Protein AF-A0A9X1UPC1-F1 (afdb_monomer)

Mean predicted aligned error: 13.58 Å

InterPro domains:
  IPR007337 RelB antitoxin/Antitoxin DinJ [PF04221] (6-72)
  IPR007337 RelB antitoxin/Antitoxin DinJ [PTHR38781] (4-74)
  IPR007337 RelB antitoxin/Antitoxin DinJ [TIGR02384] (1-86)
  IPR013321 Arc-type ribbon-helix-helix [G3DSA:1.10.1220.10] (5-84)
  IPR026262 Antitoxin DinJ [PIRSF003108] (1-89)

Nearest PDB structures (foldseek):
  4ml0-assembly2_E  TM=5.707E-01  e=3.262E-03  Escherichia coli B str. REL606
  4fxe-assembly1_A-2  TM=7.290E-01  e=4.846E-02  Escherichia coli K-12
  7vp4-assembly1_B  TM=5.919E-01  e=2.088E+00  Arabidopsis thaliana
  5x3t-assembly1_G  TM=4.548E-01  e=3.685E+00  Mycobacterium tuberculosis H37Rv

Solvent-accessible surface area (backbone atoms only — not comparable to full-atom values): 5773 Å² total; per-residue (Å²): 133,89,86,81,83,89,87,86,80,90,72,56,76,65,59,50,49,57,53,50,54,54,27,54,77,69,73,43,55,69,72,54,54,55,52,50,52,55,49,46,27,70,74,68,76,42,72,94,56,91,87,67,81,72,50,73,68,57,48,48,52,50,51,53,49,53,50,34,51,76,70,63,69,72,69,65,95,43,73,66,56,46,53,59,50,56,69,70,72,114

Secondary structure (DSSP, 8-state):
--PPPP------HHHHHHHHHHHHHTT--HHHHHHHHHHHHHHHSS-SS------HHHHHHHHHHHHHHHTT----SSHHHHHHHHHT--

Sequence (90 aa):
MTQSTMYQFRLDANEKRQAFEVFDELGIKPAQAIRLFLRQVTATKSIPFDVAIPNATTQRAMQDVDAMIADKQARFSSDKELFDALEKAD

Radius of gyration: 22.18 Å; Cα contacts (8 Å, |Δi|>4): 22; chains: 1; bounding box: 55×26×55 Å

Foldseek 3Di:
DDDDDDDDDDDDPVRVVVVCVVCVVVVHDPVVVVVVQVVVCVVVVDRPDDPDPDDPVRVVVVVVVVVCVVVVVPDDPDPVRVVVVVVVVD

Organism: NCBI:txid2767221

pLDDT: mean 80.9, std 12.67, range [37.62, 95.81]

Structure (mmCIF, N/CA/C/O backbone):
data_AF-A0A9X1UPC1-F1
#
_entry.id   AF-A0A9X1UPC1-F1
#
loop_
_atom_site.group_PDB
_atom_site.id
_atom_site.type_symbol
_atom_site.label_atom_id
_atom_site.label_alt_id
_atom_site.label_com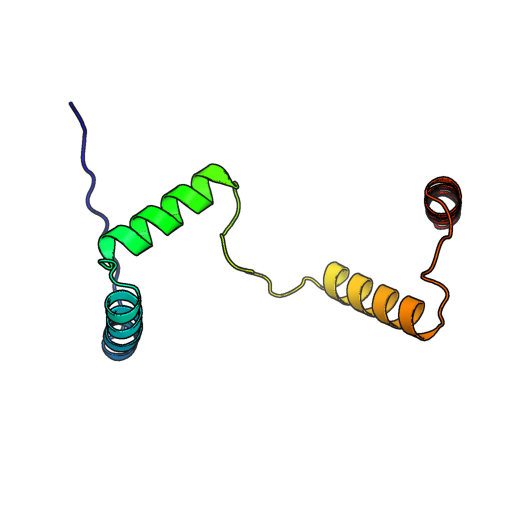p_id
_atom_site.label_asym_id
_atom_site.label_entity_id
_atom_site.label_seq_id
_atom_site.pdbx_PDB_ins_code
_atom_site.Cartn_x
_atom_site.Cartn_y
_atom_site.Cartn_z
_atom_site.occupancy
_atom_site.B_iso_or_equiv
_atom_site.auth_seq_id
_atom_site.auth_comp_id
_atom_site.auth_asym_id
_atom_site.auth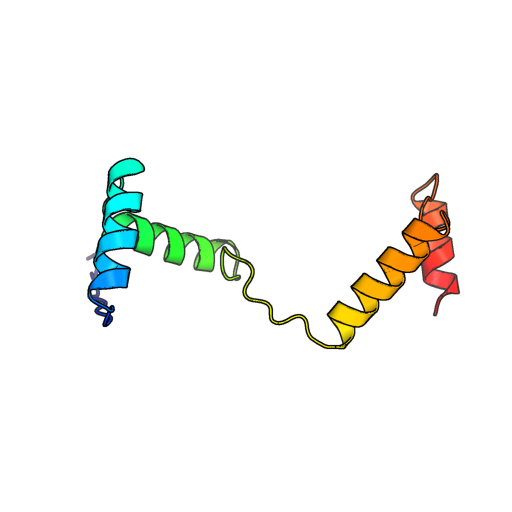_atom_id
_atom_site.pdbx_PDB_model_num
ATOM 1 N N . MET A 1 1 ? 1.933 10.101 27.247 1.00 37.62 1 MET A N 1
ATOM 2 C CA . MET A 1 1 ? 0.552 10.160 26.718 1.00 37.62 1 MET A CA 1
ATOM 3 C C . MET A 1 1 ? 0.631 9.887 25.226 1.00 37.62 1 MET A C 1
ATOM 5 O O . MET A 1 1 ? 1.356 10.600 24.548 1.00 37.62 1 MET A O 1
ATOM 9 N N . THR A 1 2 ? 0.000 8.834 24.714 1.00 51.72 2 THR A N 1
ATOM 10 C CA . THR A 1 2 ? 0.003 8.533 23.274 1.00 51.72 2 THR A CA 1
ATOM 11 C C . THR A 1 2 ? -1.071 9.373 22.584 1.00 51.72 2 THR A C 1
ATOM 13 O O . THR A 1 2 ? -2.259 9.077 22.678 1.00 51.72 2 THR A O 1
ATOM 16 N N . GLN A 1 3 ? -0.667 10.458 21.917 1.00 65.75 3 GLN A N 1
ATOM 17 C CA . GLN A 1 3 ? -1.579 11.225 21.067 1.00 65.75 3 GLN A CA 1
ATOM 18 C C . GLN A 1 3 ? -1.964 10.369 19.858 1.00 65.75 3 GLN A C 1
ATOM 20 O O . GLN A 1 3 ? -1.111 9.965 19.071 1.00 65.75 3 GLN A O 1
ATOM 25 N N . SER A 1 4 ? -3.252 10.052 19.745 1.00 77.19 4 SER A N 1
ATOM 26 C CA . SER A 1 4 ? -3.811 9.365 18.583 1.00 77.19 4 SER A CA 1
ATOM 27 C C . SER A 1 4 ? -4.440 10.405 17.664 1.00 77.19 4 SER A C 1
ATOM 29 O O . SER A 1 4 ? -5.355 11.111 18.080 1.00 77.19 4 SER A O 1
ATOM 31 N N . THR A 1 5 ? -3.959 10.494 16.427 1.00 84.38 5 THR A N 1
ATOM 32 C CA . THR A 1 5 ? -4.494 11.406 15.406 1.00 84.38 5 THR A CA 1
ATOM 33 C C . THR A 1 5 ? -5.406 10.633 14.456 1.00 84.38 5 THR A C 1
ATOM 35 O O . THR A 1 5 ? -5.083 9.515 14.049 1.00 84.38 5 THR A O 1
ATOM 38 N N . MET A 1 6 ? -6.557 11.212 14.108 1.00 86.50 6 MET A N 1
ATOM 39 C CA . MET A 1 6 ? -7.514 10.613 13.176 1.00 86.50 6 MET A CA 1
ATOM 40 C C . MET A 1 6 ? -7.193 11.025 11.736 1.00 86.50 6 MET A C 1
ATOM 42 O O . MET A 1 6 ? -7.010 12.206 11.458 1.00 86.50 6 MET A O 1
ATOM 46 N N . TYR A 1 7 ? -7.165 10.054 10.822 1.00 86.19 7 TYR A N 1
ATOM 47 C CA . TYR A 1 7 ? -7.038 10.277 9.382 1.00 86.19 7 TYR A CA 1
ATOM 48 C C . TYR A 1 7 ? -8.304 9.774 8.682 1.00 86.19 7 TYR A C 1
ATOM 50 O O . TYR A 1 7 ? -8.721 8.635 8.900 1.00 86.19 7 TYR A O 1
ATOM 58 N N . GLN A 1 8 ? -8.926 10.628 7.873 1.00 88.62 8 GLN A N 1
ATOM 59 C CA . GLN A 1 8 ? -10.115 10.310 7.084 1.00 88.62 8 GLN A CA 1
ATOM 60 C C . GLN A 1 8 ? -9.819 10.594 5.614 1.00 88.62 8 GLN A C 1
ATOM 62 O O . GLN A 1 8 ? -9.275 11.643 5.281 1.00 88.62 8 GLN A O 1
ATOM 67 N N . PHE A 1 9 ? -10.208 9.677 4.738 1.00 87.69 9 PHE A N 1
ATOM 68 C CA . PHE A 1 9 ? -10.101 9.841 3.295 1.00 87.69 9 PHE A CA 1
ATOM 69 C C . PHE A 1 9 ? -11.393 9.367 2.634 1.00 87.69 9 PHE A C 1
ATOM 71 O O . PHE A 1 9 ? -12.116 8.529 3.180 1.00 87.69 9 PHE A O 1
ATOM 78 N N . ARG A 1 10 ? -11.717 9.959 1.482 1.00 92.00 10 ARG A N 1
ATOM 79 C CA . ARG A 1 10 ? -12.875 9.554 0.682 1.00 92.00 10 ARG A CA 1
ATOM 80 C C . ARG A 1 10 ? -12.475 8.379 -0.202 1.00 92.00 10 ARG A C 1
ATOM 82 O O . ARG A 1 10 ? -11.376 8.371 -0.741 1.00 92.00 10 ARG A O 1
ATOM 89 N N . LEU A 1 11 ? -13.386 7.427 -0.334 1.00 89.88 11 LEU A N 1
ATOM 90 C CA . LEU A 1 11 ? -13.269 6.243 -1.177 1.00 89.88 11 LEU A CA 1
ATOM 91 C C . LEU A 1 11 ? -14.533 6.136 -2.015 1.00 89.88 11 LEU A C 1
ATOM 93 O O . LEU A 1 11 ? -15.620 6.461 -1.523 1.00 89.88 11 LEU A O 1
ATOM 97 N N . ASP A 1 12 ? -14.395 5.635 -3.235 1.00 95.81 12 ASP A N 1
ATOM 98 C CA . ASP A 1 12 ? -15.554 5.204 -4.001 1.00 95.81 12 ASP A CA 1
ATOM 99 C C . ASP A 1 12 ? -16.230 3.990 -3.332 1.00 95.81 12 ASP A C 1
ATOM 101 O O . ASP A 1 12 ? -15.594 3.177 -2.650 1.00 95.81 12 ASP A O 1
ATOM 105 N N . ALA A 1 13 ? -17.548 3.863 -3.503 1.00 93.94 13 ALA A N 1
ATOM 106 C CA . ALA A 1 13 ? -18.317 2.785 -2.888 1.00 93.94 13 ALA A CA 1
ATOM 107 C C . ALA A 1 13 ? -17.925 1.397 -3.423 1.00 93.94 13 ALA A C 1
ATOM 109 O O . ALA A 1 13 ? -17.971 0.416 -2.675 1.00 93.94 13 ALA A O 1
ATOM 110 N N . ASN A 1 14 ? -17.549 1.297 -4.700 1.00 94.88 14 ASN A N 1
ATOM 111 C CA . ASN A 1 14 ? -17.092 0.053 -5.302 1.00 94.88 14 ASN A CA 1
ATOM 112 C C . ASN A 1 14 ? -15.675 -0.302 -4.841 1.00 94.88 14 ASN A C 1
ATOM 114 O O . ASN A 1 14 ? -15.447 -1.426 -4.399 1.00 94.88 14 ASN A O 1
ATOM 118 N N . GLU A 1 15 ? -14.763 0.672 -4.856 1.00 90.44 15 GLU A N 1
ATOM 119 C CA . GLU A 1 15 ? -13.381 0.503 -4.385 1.00 90.44 15 GLU A CA 1
ATOM 120 C C . GLU A 1 15 ? -13.336 0.051 -2.918 1.00 90.44 15 GLU A C 1
ATOM 122 O O . GLU A 1 15 ? -12.649 -0.911 -2.571 1.00 90.44 15 GLU A O 1
ATOM 127 N N . LYS A 1 16 ? -14.151 0.675 -2.057 1.00 92.06 16 LYS A N 1
ATOM 128 C CA . LYS A 1 16 ? -14.285 0.278 -0.652 1.00 92.06 16 LYS A CA 1
ATOM 129 C C . LYS A 1 16 ? -14.708 -1.182 -0.507 1.00 92.06 16 LYS A C 1
ATOM 131 O O . LYS A 1 16 ? -14.168 -1.879 0.345 1.00 92.06 16 LYS A O 1
ATOM 136 N N . ARG A 1 17 ? -15.689 -1.631 -1.293 1.00 94.50 17 ARG A N 1
ATOM 137 C CA . ARG A 1 17 ? -16.218 -2.999 -1.209 1.00 94.50 17 ARG A CA 1
ATOM 138 C C . ARG A 1 17 ? -15.145 -4.017 -1.581 1.00 94.50 17 ARG A C 1
ATOM 140 O O . ARG A 1 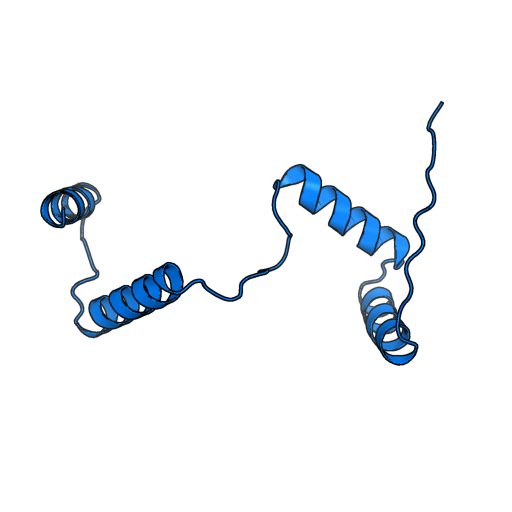17 ? -14.849 -4.888 -0.774 1.00 94.50 17 ARG A O 1
ATOM 147 N N . GLN A 1 18 ? -14.516 -3.826 -2.740 1.00 93.88 18 GLN A N 1
ATOM 148 C CA . GLN A 1 18 ? -13.476 -4.717 -3.256 1.00 93.88 18 GLN A CA 1
ATOM 149 C C . GLN A 1 18 ? -12.283 -4.806 -2.298 1.00 93.88 18 GLN A C 1
ATOM 151 O O . GLN A 1 18 ? -11.848 -5.896 -1.944 1.00 93.88 18 GLN A O 1
ATOM 156 N N . ALA A 1 19 ? -11.783 -3.665 -1.815 1.00 91.38 19 ALA A N 1
ATOM 157 C CA . ALA A 1 19 ? -10.657 -3.658 -0.888 1.00 91.38 19 ALA A CA 1
ATOM 158 C C . ALA A 1 19 ? -10.999 -4.342 0.447 1.00 91.38 19 ALA A C 1
ATOM 160 O O . ALA A 1 19 ? -10.160 -5.030 1.022 1.00 91.38 19 ALA A O 1
ATOM 161 N N . PHE A 1 20 ? -12.221 -4.155 0.957 1.00 93.44 20 PHE A N 1
ATOM 162 C CA . PHE A 1 20 ? -12.628 -4.723 2.243 1.00 93.44 20 PHE A CA 1
ATOM 163 C C . PHE A 1 20 ? -12.853 -6.234 2.162 1.00 93.44 20 PHE A C 1
ATOM 165 O O . PHE A 1 20 ? -12.516 -6.910 3.125 1.00 93.44 20 PHE A O 1
ATOM 172 N N . GLU A 1 21 ? -13.355 -6.752 1.038 1.00 95.19 21 GLU A N 1
ATOM 173 C CA . GLU A 1 21 ? -13.431 -8.197 0.780 1.00 95.19 21 GLU A CA 1
ATOM 174 C C . GLU A 1 21 ? -12.031 -8.826 0.810 1.00 95.19 21 GLU A C 1
ATOM 176 O O . GLU A 1 21 ? -11.797 -9.768 1.560 1.00 95.19 21 GLU A O 1
ATOM 181 N N . VAL A 1 22 ? -11.059 -8.229 0.112 1.00 94.19 22 VAL A N 1
ATOM 182 C CA . VAL A 1 22 ? -9.665 -8.712 0.120 1.00 94.19 22 VAL A CA 1
ATOM 183 C C . VAL A 1 22 ? -9.051 -8.659 1.522 1.00 94.19 22 VAL A C 1
ATOM 185 O O . VAL A 1 22 ? -8.357 -9.582 1.941 1.00 94.19 22 VAL A O 1
ATOM 188 N N . PHE A 1 23 ? -9.286 -7.586 2.280 1.00 94.25 23 PHE A N 1
ATOM 189 C CA . PHE A 1 23 ? -8.784 -7.501 3.654 1.00 94.25 23 PHE A CA 1
ATOM 190 C C . PHE A 1 23 ? -9.413 -8.550 4.579 1.00 94.25 23 PHE A C 1
ATOM 192 O O . PHE A 1 23 ? -8.714 -9.059 5.458 1.00 94.25 23 PHE A O 1
ATOM 199 N N . ASP A 1 24 ? -10.686 -8.888 4.371 1.00 94.06 24 ASP A N 1
ATOM 200 C CA . ASP A 1 24 ? -11.388 -9.929 5.125 1.00 94.06 24 ASP A CA 1
ATOM 201 C C . ASP A 1 24 ? -10.827 -11.323 4.811 1.00 94.06 24 ASP A C 1
ATOM 203 O O . ASP A 1 24 ? -10.504 -12.073 5.731 1.00 94.06 24 ASP A O 1
ATOM 207 N N . GLU A 1 25 ? -10.572 -11.621 3.533 1.00 95.50 25 GLU A N 1
ATOM 208 C CA . GLU A 1 25 ? -9.886 -12.850 3.104 1.00 95.50 25 GLU A CA 1
ATOM 209 C C . GLU A 1 25 ? -8.479 -12.976 3.709 1.00 95.50 25 GLU A C 1
ATOM 211 O O . GLU A 1 25 ? -8.052 -14.063 4.102 1.00 95.50 25 GLU A O 1
ATOM 216 N N . LEU A 1 26 ? -7.762 -11.856 3.837 1.00 93.38 26 LEU A N 1
ATOM 217 C CA . LEU A 1 26 ? -6.449 -11.788 4.486 1.00 93.38 26 LEU A CA 1
ATOM 218 C C . LEU A 1 26 ? -6.524 -11.796 6.026 1.00 93.38 26 LEU A C 1
ATOM 220 O O . LEU A 1 26 ? -5.484 -11.833 6.688 1.00 93.38 26 LEU A O 1
ATOM 224 N N . GLY A 1 27 ? -7.723 -11.738 6.614 1.00 94.06 27 GLY A N 1
ATOM 225 C CA . GLY A 1 27 ? -7.935 -11.738 8.062 1.00 94.06 27 GLY A CA 1
ATOM 226 C C . GLY A 1 27 ? -7.453 -10.469 8.775 1.00 94.06 27 GLY A C 1
ATOM 227 O O . GLY A 1 27 ? -7.179 -10.501 9.979 1.00 94.06 27 GLY A O 1
ATOM 228 N N . ILE A 1 28 ? -7.323 -9.346 8.060 1.00 94.50 28 ILE A N 1
ATOM 229 C CA . ILE A 1 28 ? -6.842 -8.074 8.612 1.00 94.50 28 ILE A CA 1
ATOM 230 C C . ILE A 1 28 ? -7.910 -6.991 8.530 1.00 94.50 28 ILE A C 1
ATOM 232 O O . ILE A 1 28 ? -8.647 -6.861 7.561 1.00 94.50 28 ILE A O 1
ATOM 236 N N . LYS A 1 29 ? -7.975 -6.124 9.543 1.00 93.06 29 LYS A N 1
ATOM 237 C CA . LYS A 1 29 ? -8.878 -4.969 9.481 1.00 93.06 29 LYS A CA 1
ATOM 238 C C . LYS A 1 29 ? -8.312 -3.914 8.522 1.00 93.06 29 LYS A C 1
ATOM 240 O O . LYS A 1 29 ? -7.106 -3.660 8.566 1.00 93.06 29 LYS A O 1
ATOM 245 N N . PRO A 1 30 ? -9.153 -3.165 7.787 1.00 91.62 30 PRO A N 1
ATOM 246 C CA . PRO A 1 30 ? -8.694 -2.086 6.906 1.00 91.62 30 PRO A CA 1
ATOM 247 C C . PRO A 1 30 ? -7.777 -1.077 7.617 1.00 91.62 30 PRO A C 1
ATOM 249 O O . PRO A 1 30 ? -6.726 -0.695 7.114 1.00 91.62 30 PRO A O 1
ATOM 252 N N . ALA A 1 31 ? -8.109 -0.705 8.857 1.00 90.56 31 ALA A N 1
ATOM 253 C CA . ALA A 1 31 ? -7.272 0.188 9.657 1.00 90.56 31 ALA A CA 1
ATOM 254 C C . ALA A 1 31 ? -5.883 -0.400 9.978 1.00 90.56 31 ALA A C 1
ATOM 256 O O . ALA A 1 31 ? -4.916 0.349 10.110 1.00 90.56 31 ALA A O 1
ATOM 257 N N . GLN A 1 32 ? -5.765 -1.725 10.115 1.00 92.25 32 GLN A N 1
ATOM 258 C CA . GLN A 1 32 ? -4.477 -2.397 10.303 1.00 92.25 32 GLN A CA 1
ATOM 259 C C . GLN A 1 32 ? -3.670 -2.399 9.003 1.00 92.25 32 GLN A C 1
ATOM 261 O O . GLN A 1 32 ? -2.482 -2.088 9.055 1.00 92.25 32 GLN A O 1
ATOM 266 N N . ALA A 1 33 ? -4.312 -2.651 7.858 1.00 91.94 33 ALA A N 1
ATOM 267 C CA . ALA A 1 33 ? -3.671 -2.591 6.545 1.00 91.94 33 ALA A 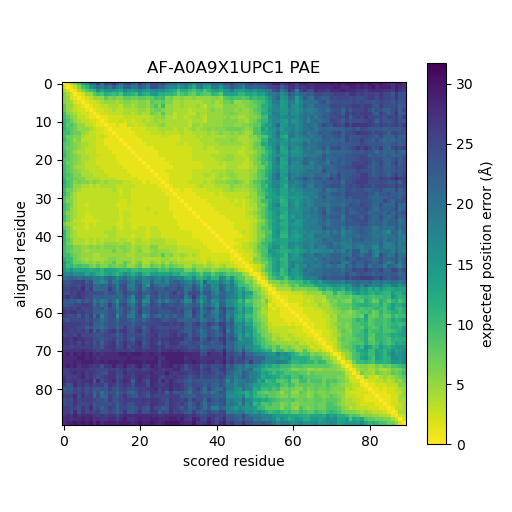CA 1
ATOM 268 C C . ALA A 1 33 ? -3.080 -1.198 6.262 1.00 91.94 33 ALA A C 1
ATOM 270 O O . ALA A 1 33 ? -1.900 -1.072 5.940 1.00 91.94 33 ALA A O 1
ATOM 271 N N . ILE A 1 34 ? -3.852 -0.131 6.498 1.00 91.62 34 ILE A N 1
ATOM 272 C CA . ILE A 1 34 ? -3.370 1.250 6.321 1.00 91.62 34 ILE A CA 1
ATOM 273 C C . ILE A 1 34 ? -2.230 1.583 7.294 1.00 91.62 34 ILE A C 1
ATOM 275 O O . ILE A 1 34 ? -1.249 2.224 6.916 1.00 91.62 34 ILE A O 1
ATOM 279 N N . ARG A 1 35 ? -2.300 1.120 8.549 1.00 91.56 35 ARG A N 1
ATOM 280 C CA . ARG A 1 35 ? -1.187 1.284 9.500 1.00 91.56 35 ARG A CA 1
ATOM 281 C C . ARG A 1 35 ? 0.073 0.555 9.038 1.00 91.56 35 ARG A C 1
ATOM 283 O O . ARG A 1 35 ? 1.164 1.092 9.211 1.00 91.56 35 ARG A O 1
ATOM 290 N N . LEU A 1 36 ? -0.064 -0.645 8.477 1.00 92.25 36 LEU A N 1
ATOM 291 C CA . LEU A 1 36 ? 1.056 -1.414 7.942 1.00 92.25 36 LEU A CA 1
ATOM 292 C C . LEU A 1 36 ? 1.711 -0.678 6.770 1.00 92.25 36 LEU A C 1
ATOM 294 O O . LEU A 1 36 ? 2.928 -0.514 6.775 1.00 92.25 36 LEU A O 1
ATOM 298 N N . PHE A 1 37 ? 0.905 -0.152 5.844 1.00 91.81 37 PHE A N 1
ATOM 299 C CA . PHE A 1 37 ? 1.377 0.684 4.740 1.00 91.81 37 PHE A CA 1
ATOM 300 C C . PHE A 1 37 ? 2.205 1.875 5.242 1.00 91.81 37 PHE A C 1
ATOM 302 O O . PHE A 1 37 ? 3.358 2.034 4.846 1.00 91.81 37 PHE A O 1
ATOM 309 N N . LEU A 1 38 ? 1.668 2.668 6.176 1.00 92.38 38 LEU A N 1
ATOM 310 C CA . LEU A 1 38 ? 2.380 3.831 6.716 1.00 92.38 38 LEU A CA 1
ATOM 311 C C . LEU A 1 38 ? 3.692 3.436 7.405 1.00 92.38 38 LEU A C 1
ATOM 313 O O . LEU A 1 38 ? 4.710 4.104 7.227 1.00 92.38 38 LEU A O 1
ATOM 317 N N . ARG A 1 39 ? 3.700 2.325 8.153 1.00 92.88 39 ARG A N 1
ATOM 318 C CA . ARG A 1 39 ? 4.928 1.801 8.769 1.00 92.88 39 ARG A CA 1
ATOM 319 C C . ARG A 1 39 ? 5.960 1.418 7.716 1.00 92.88 39 ARG A C 1
ATOM 321 O O . ARG A 1 39 ? 7.125 1.785 7.863 1.00 92.88 39 ARG A O 1
ATOM 328 N N . GLN A 1 40 ? 5.540 0.745 6.651 1.00 93.00 40 GLN A N 1
ATOM 329 C CA . GLN A 1 40 ? 6.435 0.335 5.578 1.00 93.00 40 GLN A CA 1
ATOM 330 C C . GLN A 1 40 ? 7.036 1.543 4.850 1.00 93.00 40 GLN A C 1
ATOM 332 O O . GLN A 1 40 ? 8.247 1.567 4.632 1.00 93.00 40 GLN A O 1
ATOM 337 N N . VAL A 1 41 ? 6.236 2.581 4.578 1.00 92.44 41 VAL A N 1
ATOM 338 C CA . VAL A 1 41 ? 6.724 3.849 4.007 1.00 92.44 41 VAL A CA 1
ATOM 339 C C . VAL A 1 41 ? 7.789 4.482 4.902 1.00 92.44 41 VAL A C 1
ATOM 341 O O . VAL A 1 41 ? 8.849 4.898 4.438 1.00 92.44 41 VAL A O 1
ATOM 344 N N . THR A 1 42 ? 7.557 4.520 6.218 1.00 92.69 42 THR A N 1
ATOM 345 C CA . THR A 1 42 ? 8.539 5.099 7.147 1.00 92.69 42 THR A CA 1
ATOM 346 C C . THR A 1 42 ? 9.824 4.282 7.267 1.00 92.69 42 THR A C 1
ATOM 348 O O . THR A 1 42 ? 10.884 4.884 7.460 1.00 92.69 42 THR A O 1
ATOM 351 N N . ALA A 1 43 ? 9.726 2.952 7.154 1.00 92.50 43 ALA A N 1
ATOM 352 C CA . ALA A 1 43 ? 10.840 2.019 7.289 1.00 92.50 43 ALA A CA 1
ATOM 353 C C . ALA A 1 43 ? 11.736 2.007 6.045 1.00 92.50 43 ALA A C 1
ATOM 355 O O . ALA A 1 43 ? 12.955 2.041 6.168 1.00 92.50 43 ALA A O 1
ATOM 356 N N . THR A 1 44 ? 11.132 1.996 4.858 1.00 89.75 44 THR A N 1
ATOM 357 C CA . THR A 1 44 ? 11.845 1.905 3.572 1.00 89.75 44 THR A CA 1
ATOM 358 C C . THR A 1 44 ? 12.187 3.262 2.967 1.00 89.75 44 THR A C 1
ATOM 360 O O . THR A 1 44 ? 13.000 3.330 2.053 1.00 89.75 44 THR A O 1
ATOM 363 N N . LYS A 1 45 ? 11.575 4.347 3.467 1.00 87.62 45 LYS A N 1
ATOM 364 C CA . LYS A 1 45 ? 11.632 5.688 2.859 1.00 87.62 45 LYS A CA 1
ATOM 365 C C . LYS A 1 45 ? 11.166 5.701 1.396 1.00 87.62 45 LYS A C 1
ATOM 367 O O . LYS A 1 45 ? 11.512 6.612 0.651 1.00 87.62 45 LYS A O 1
ATOM 372 N N . SER A 1 46 ? 10.350 4.726 1.007 1.00 84.88 46 SER A N 1
ATOM 373 C CA . SER A 1 46 ? 9.778 4.591 -0.328 1.00 84.88 46 SER A CA 1
ATOM 374 C C . SER A 1 46 ? 8.314 4.162 -0.241 1.00 84.88 46 SER A C 1
ATOM 376 O O . SER A 1 46 ? 7.800 3.831 0.830 1.00 84.88 46 SER A O 1
ATOM 378 N N . ILE A 1 47 ? 7.606 4.212 -1.367 1.00 87.00 47 ILE A N 1
ATOM 379 C CA . ILE A 1 47 ? 6.257 3.655 -1.442 1.00 87.00 47 ILE A CA 1
ATOM 380 C C . ILE A 1 47 ? 6.391 2.132 -1.627 1.00 87.00 47 ILE A C 1
ATOM 382 O O . ILE A 1 47 ? 7.136 1.703 -2.504 1.00 87.00 47 ILE A O 1
ATOM 386 N N . PRO A 1 48 ? 5.705 1.302 -0.819 1.00 83.69 48 PRO A N 1
ATOM 387 C CA . PRO A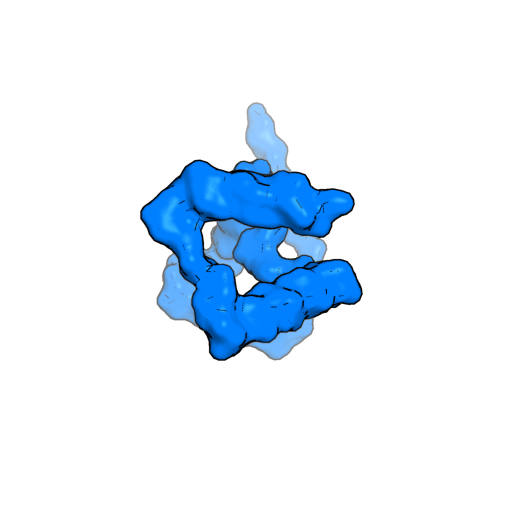 1 48 ? 5.828 -0.161 -0.833 1.00 83.69 48 PRO A CA 1
ATOM 388 C C . PRO A 1 48 ? 5.043 -0.843 -1.957 1.00 83.69 48 PRO A C 1
ATOM 390 O O . PRO A 1 48 ? 4.427 -1.888 -1.765 1.00 83.69 48 PRO A O 1
ATOM 393 N N . PHE A 1 49 ? 5.025 -0.205 -3.112 1.00 82.25 49 PHE A N 1
ATOM 394 C CA . PHE A 1 49 ? 4.558 -0.717 -4.385 1.00 82.25 49 PHE A CA 1
ATOM 395 C C . PHE A 1 49 ? 5.164 0.180 -5.460 1.00 82.25 49 PHE A C 1
ATOM 397 O O . PHE A 1 49 ? 5.465 1.348 -5.195 1.00 82.25 49 PHE A O 1
ATOM 404 N N . ASP A 1 50 ? 5.350 -0.357 -6.659 1.00 73.88 50 ASP A N 1
ATOM 405 C CA . ASP A 1 50 ? 5.971 0.388 -7.746 1.00 73.88 50 ASP A CA 1
ATOM 406 C C . ASP A 1 50 ? 5.077 1.556 -8.172 1.00 73.88 50 ASP A C 1
ATOM 408 O O . ASP A 1 50 ? 4.086 1.401 -8.885 1.00 73.88 50 ASP A O 1
ATOM 412 N N . VAL A 1 51 ? 5.433 2.759 -7.720 1.00 63.41 51 VAL A N 1
ATOM 413 C CA . VAL A 1 51 ? 4.842 4.012 -8.194 1.00 63.41 51 VAL A CA 1
ATOM 414 C C . VAL A 1 51 ? 5.745 4.560 -9.281 1.00 63.41 5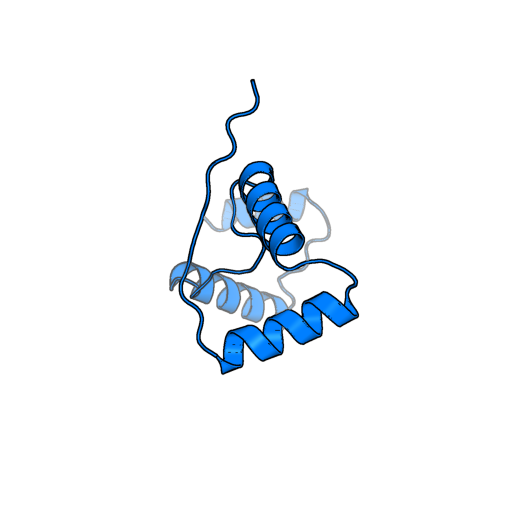1 VAL A C 1
ATOM 416 O O . VAL A 1 51 ? 6.511 5.497 -9.065 1.00 63.41 51 VAL A O 1
ATOM 419 N N . ALA A 1 52 ? 5.696 3.934 -10.451 1.00 58.59 52 ALA A N 1
ATOM 420 C CA . ALA A 1 52 ? 6.466 4.377 -11.599 1.00 58.59 52 ALA A CA 1
ATOM 421 C C . ALA A 1 52 ? 5.573 4.512 -12.832 1.00 58.59 52 ALA A C 1
ATOM 423 O O . ALA A 1 52 ? 5.004 3.543 -13.325 1.00 58.59 52 ALA A O 1
ATOM 424 N N . ILE A 1 53 ? 5.528 5.726 -13.380 1.00 57.53 53 ILE A N 1
ATOM 425 C CA . ILE A 1 53 ? 5.592 5.889 -14.831 1.00 57.53 53 ILE A CA 1
ATOM 426 C C . ILE A 1 53 ? 7.096 5.948 -15.106 1.00 57.53 53 ILE A C 1
ATOM 428 O O . ILE A 1 53 ? 7.722 6.922 -14.674 1.00 57.53 53 ILE A O 1
ATOM 432 N N . PRO A 1 54 ? 7.714 4.922 -15.718 1.00 59.88 54 PRO A N 1
ATOM 433 C CA . PRO A 1 54 ? 9.148 4.943 -15.969 1.00 59.88 54 PRO A CA 1
ATOM 434 C C . PRO A 1 54 ? 9.503 6.233 -16.716 1.00 59.88 54 PRO A C 1
ATOM 436 O O . PRO A 1 54 ? 8.885 6.550 -17.733 1.00 59.88 54 PRO A O 1
ATOM 439 N N . ASN A 1 55 ? 10.442 7.026 -16.199 1.00 66.75 55 ASN A N 1
ATOM 440 C CA . ASN A 1 55 ? 10.889 8.220 -16.914 1.00 66.75 55 ASN A CA 1
ATOM 441 C C . ASN A 1 55 ? 11.635 7.797 -18.198 1.00 66.75 55 ASN A C 1
ATOM 443 O O . ASN A 1 55 ? 12.056 6.646 -18.322 1.00 66.75 55 ASN A O 1
ATOM 447 N N . ALA A 1 56 ? 11.783 8.701 -19.169 1.00 70.38 56 ALA A N 1
ATOM 448 C CA . ALA A 1 56 ? 12.359 8.359 -20.475 1.00 70.38 56 ALA A CA 1
ATOM 449 C C . ALA A 1 56 ? 13.760 7.721 -20.369 1.00 70.38 56 ALA A C 1
ATOM 451 O O . ALA A 1 56 ? 14.080 6.808 -21.127 1.00 70.38 56 ALA A O 1
ATOM 452 N N . THR A 1 57 ? 14.566 8.146 -19.391 1.00 73.75 57 THR A N 1
ATOM 453 C CA . THR A 1 57 ? 15.895 7.582 -19.122 1.00 73.75 57 THR A CA 1
ATOM 454 C C . THR A 1 57 ? 15.807 6.143 -18.616 1.00 73.75 57 THR A C 1
ATOM 456 O O . THR A 1 57 ? 16.537 5.284 -19.097 1.00 73.75 57 THR A O 1
ATOM 459 N N . THR A 1 58 ? 14.884 5.850 -17.696 1.00 71.62 58 THR A N 1
ATOM 460 C CA . THR A 1 58 ? 14.649 4.491 -17.188 1.00 71.62 58 THR A CA 1
ATOM 461 C C .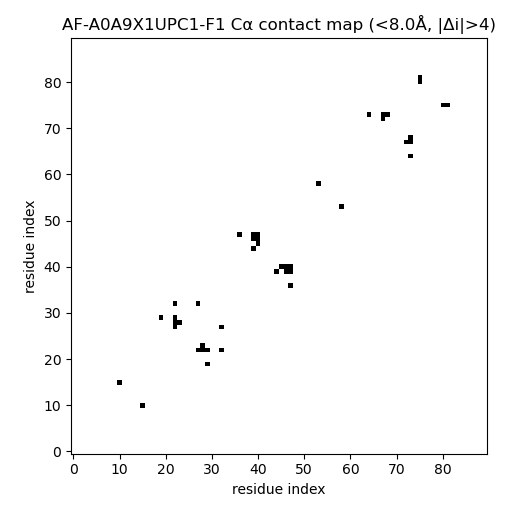 THR A 1 58 ? 14.085 3.576 -18.274 1.00 71.62 58 THR A C 1
ATOM 463 O O . THR A 1 58 ? 14.533 2.442 -18.386 1.00 71.62 58 THR A O 1
ATOM 466 N N . GLN A 1 59 ? 13.167 4.062 -19.119 1.00 74.62 59 GLN A N 1
ATOM 467 C CA . GLN A 1 59 ? 12.659 3.285 -20.260 1.00 74.62 59 GLN A CA 1
ATOM 468 C C . GLN A 1 59 ? 13.773 2.928 -21.240 1.00 74.62 59 GLN A C 1
ATOM 470 O O . GLN A 1 59 ? 13.866 1.783 -21.671 1.00 74.62 59 GLN A O 1
ATOM 475 N N . ARG A 1 60 ? 14.636 3.898 -21.560 1.00 72.88 60 ARG A N 1
ATOM 476 C CA . ARG A 1 60 ? 15.774 3.684 -22.451 1.00 72.88 60 ARG A CA 1
ATOM 477 C C . ARG A 1 60 ? 16.779 2.700 -21.859 1.00 72.88 60 ARG A C 1
ATOM 479 O O . ARG A 1 60 ? 17.173 1.777 -22.549 1.00 72.88 60 ARG A O 1
ATOM 486 N N . ALA A 1 61 ? 17.114 2.831 -20.576 1.00 77.62 61 ALA A N 1
ATOM 487 C CA . ALA A 1 61 ? 18.009 1.891 -19.904 1.00 77.62 61 ALA A CA 1
ATOM 488 C C . ALA A 1 61 ? 17.451 0.455 -19.906 1.00 77.62 61 ALA A C 1
ATOM 490 O O . ALA A 1 61 ? 18.202 -0.490 -20.116 1.00 77.62 61 ALA A O 1
ATOM 491 N N . MET A 1 62 ? 16.137 0.282 -19.723 1.00 78.44 62 MET A N 1
ATOM 492 C CA . MET A 1 62 ? 15.499 -1.035 -19.828 1.00 78.44 62 MET A CA 1
ATOM 493 C C . MET A 1 62 ? 15.565 -1.586 -21.259 1.00 78.44 62 MET A C 1
ATOM 495 O O . MET A 1 62 ? 15.921 -2.744 -21.435 1.00 78.44 62 MET A O 1
ATOM 499 N N . GLN A 1 63 ? 15.309 -0.754 -22.276 1.00 79.06 63 GLN A N 1
ATOM 500 C CA . GLN A 1 63 ? 15.427 -1.144 -23.688 1.00 79.06 63 GLN A CA 1
ATOM 501 C C . GLN A 1 63 ? 16.865 -1.514 -24.080 1.00 79.06 63 GLN A C 1
ATOM 503 O O . GLN A 1 63 ? 17.072 -2.506 -24.776 1.00 79.06 63 GLN A O 1
ATOM 508 N N . ASP A 1 64 ? 17.850 -0.741 -23.621 1.00 75.81 64 ASP A N 1
ATOM 509 C CA . ASP A 1 64 ? 19.267 -0.986 -23.887 1.00 75.81 64 ASP A CA 1
ATOM 510 C C . ASP A 1 64 ? 19.711 -2.309 -23.236 1.00 75.81 64 ASP A C 1
ATOM 512 O O . ASP A 1 64 ? 20.379 -3.122 -23.873 1.00 75.81 64 ASP A O 1
ATOM 516 N N . VAL A 1 65 ? 19.267 -2.585 -22.002 1.00 76.75 65 VAL A N 1
ATOM 517 C CA . VAL A 1 65 ? 19.526 -3.863 -21.317 1.00 76.75 65 VAL A CA 1
ATOM 518 C C . VAL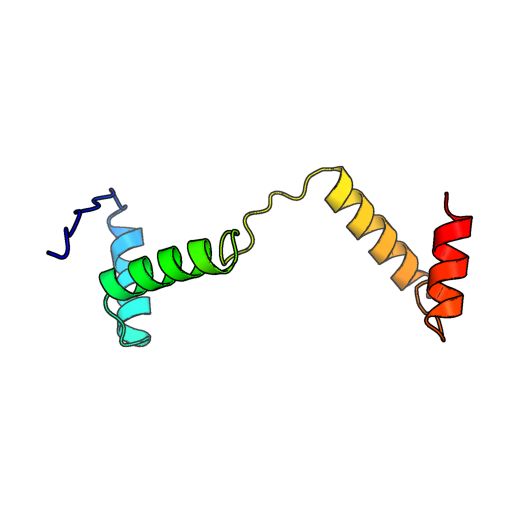 A 1 65 ? 18.829 -5.033 -22.017 1.00 76.75 65 VAL A C 1
ATOM 520 O O . VAL A 1 65 ? 19.459 -6.069 -22.227 1.00 76.75 65 VAL A O 1
ATOM 523 N N . ASP A 1 66 ? 17.568 -4.882 -22.4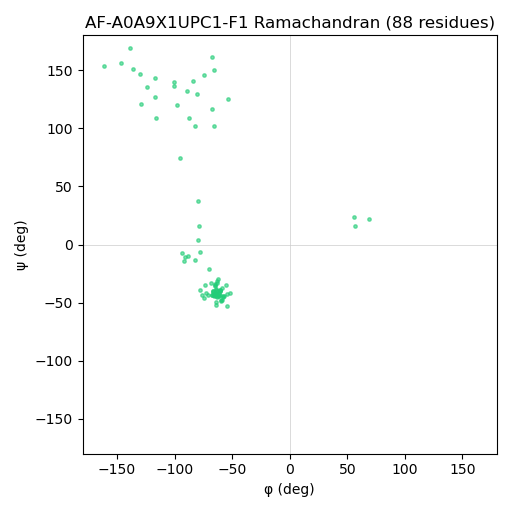27 1.00 76.81 66 ASP A N 1
ATOM 524 C CA . ASP A 1 66 ? 16.836 -5.921 -23.161 1.00 76.81 66 ASP A CA 1
ATOM 525 C C . ASP A 1 66 ? 17.534 -6.269 -24.489 1.00 76.81 66 ASP A C 1
ATOM 527 O O . ASP A 1 66 ? 17.669 -7.448 -24.833 1.00 76.81 66 ASP A O 1
ATOM 531 N N . ALA A 1 67 ? 18.056 -5.264 -25.203 1.00 73.75 67 ALA A N 1
ATOM 532 C CA . ALA A 1 67 ? 18.855 -5.460 -26.411 1.00 73.75 67 ALA A CA 1
ATOM 533 C C . ALA A 1 67 ? 20.191 -6.172 -26.117 1.00 73.75 67 ALA A C 1
ATOM 535 O O . ALA A 1 67 ? 20.537 -7.144 -26.789 1.00 73.75 67 ALA A O 1
ATOM 536 N N . MET A 1 68 ? 20.910 -5.771 -25.063 1.00 70.00 68 MET A N 1
ATOM 537 C CA . MET A 1 68 ? 22.170 -6.412 -24.651 1.00 70.00 68 MET A CA 1
ATOM 538 C C . MET A 1 68 ? 21.989 -7.875 -24.215 1.00 70.00 68 MET A C 1
ATOM 540 O O . MET A 1 68 ? 22.876 -8.712 -24.425 1.00 70.00 68 MET A O 1
ATOM 544 N N . ILE A 1 69 ? 20.845 -8.205 -23.606 1.00 70.94 69 ILE A N 1
ATOM 545 C CA . ILE A 1 69 ? 20.477 -9.579 -23.240 1.00 70.94 69 ILE A CA 1
ATOM 546 C C . ILE A 1 69 ? 20.154 -10.398 -24.496 1.00 70.94 69 ILE A C 1
ATOM 548 O O . ILE A 1 69 ? 20.617 -11.540 -24.602 1.00 70.94 69 ILE A O 1
ATOM 552 N N . ALA A 1 70 ? 19.411 -9.830 -25.452 1.00 69.56 70 ALA A N 1
ATOM 553 C CA . ALA A 1 70 ? 19.105 -10.479 -26.728 1.00 69.56 70 ALA A CA 1
ATOM 554 C C . ALA A 1 70 ? 20.379 -10.797 -27.533 1.00 69.56 70 ALA A C 1
ATOM 556 O O . ALA A 1 70 ? 20.516 -11.903 -28.062 1.00 69.56 70 ALA A O 1
ATOM 557 N N . ASP A 1 71 ? 21.355 -9.887 -27.512 1.00 70.12 71 ASP A N 1
ATOM 558 C CA . ASP A 1 71 ? 22.654 -10.044 -28.174 1.00 70.12 71 ASP A CA 1
ATOM 559 C C . ASP A 1 71 ? 23.654 -10.914 -27.382 1.00 70.12 71 ASP A C 1
ATOM 561 O O . ASP A 1 71 ? 24.794 -11.106 -27.810 1.00 70.12 71 ASP A O 1
ATOM 565 N N . LYS A 1 72 ? 23.243 -11.490 -26.238 1.00 63.50 72 LYS A N 1
ATOM 566 C CA . LYS A 1 72 ? 24.062 -12.321 -25.326 1.00 63.50 72 LYS A CA 1
ATOM 567 C C . LYS A 1 72 ? 25.336 -11.642 -24.798 1.00 63.50 72 LYS A C 1
ATOM 569 O O . LYS A 1 72 ? 26.192 -12.330 -24.242 1.00 63.50 72 LYS A O 1
ATOM 574 N N . GLN A 1 73 ? 25.453 -10.321 -24.912 1.00 61.09 73 GLN A N 1
ATOM 575 C CA . GLN A 1 73 ? 26.609 -9.554 -24.428 1.00 61.09 73 GLN A CA 1
ATOM 576 C C . GLN A 1 73 ? 26.526 -9.245 -22.925 1.00 61.09 73 GLN A C 1
ATOM 578 O O . GLN A 1 73 ? 27.521 -8.885 -22.310 1.00 61.09 73 GLN A O 1
ATOM 583 N N . ALA A 1 74 ? 25.362 -9.446 -22.303 1.00 60.34 74 ALA A N 1
ATOM 584 C CA . ALA A 1 74 ? 25.106 -9.112 -20.900 1.00 60.34 74 ALA A CA 1
ATOM 585 C C . ALA A 1 74 ? 25.656 -10.121 -19.863 1.00 60.34 74 ALA A C 1
ATOM 587 O O . ALA A 1 74 ? 25.203 -10.132 -18.717 1.00 60.34 74 ALA A O 1
ATOM 588 N N . ARG A 1 75 ? 26.569 -11.027 -20.238 1.00 65.00 75 ARG A N 1
ATOM 589 C CA . ARG A 1 75 ? 27.095 -12.059 -19.328 1.00 65.00 75 ARG A CA 1
ATOM 590 C C . ARG A 1 75 ? 28.585 -11.869 -19.096 1.00 65.00 75 ARG A C 1
ATOM 592 O O . ARG A 1 75 ? 29.388 -12.186 -19.963 1.00 65.00 75 ARG A O 1
ATOM 599 N N . PHE A 1 76 ? 28.917 -11.430 -17.890 1.00 76.06 76 PHE A N 1
ATOM 600 C CA . PHE A 1 76 ? 30.284 -11.344 -17.390 1.00 76.06 76 PHE A CA 1
ATOM 601 C C . PHE A 1 76 ? 30.561 -12.534 -16.474 1.00 76.06 76 PHE A C 1
ATOM 603 O O . PHE A 1 76 ? 29.694 -12.956 -15.705 1.00 76.06 76 PHE A O 1
ATOM 610 N N . SER A 1 77 ? 31.760 -13.096 -16.572 1.00 77.44 77 SER A N 1
ATOM 611 C CA . SER A 1 77 ? 32.159 -14.291 -15.821 1.00 77.44 77 SER A CA 1
ATOM 612 C C . SER A 1 77 ? 32.814 -13.945 -14.481 1.00 77.44 77 SER A C 1
ATOM 614 O O . SER A 1 77 ? 33.016 -14.828 -13.648 1.00 77.44 77 SER A O 1
ATOM 616 N N . SER A 1 78 ? 33.145 -12.669 -14.261 1.00 80.12 78 SER A N 1
ATOM 617 C CA . SER A 1 78 ? 33.674 -12.155 -12.998 1.00 80.12 78 SER A CA 1
ATOM 618 C C . SER A 1 78 ? 33.208 -10.724 -12.730 1.00 80.12 78 SER A C 1
ATOM 620 O O . SER A 1 78 ? 32.880 -9.973 -13.646 1.00 80.12 78 SER A O 1
ATOM 622 N N . ASP A 1 79 ? 33.214 -10.352 -11.455 1.00 78.56 79 ASP A N 1
ATOM 623 C CA . ASP A 1 79 ? 33.030 -8.984 -10.974 1.00 78.56 79 ASP A CA 1
ATOM 624 C C . ASP A 1 79 ? 34.025 -8.015 -11.626 1.00 78.56 79 ASP A C 1
ATOM 626 O O . ASP A 1 79 ? 33.634 -6.946 -12.088 1.00 78.56 79 ASP A O 1
ATOM 630 N N . LYS A 1 80 ? 35.294 -8.418 -11.749 1.00 81.25 80 LYS A N 1
ATOM 631 C CA . LYS A 1 80 ? 36.330 -7.611 -12.402 1.00 81.25 80 LYS A CA 1
ATOM 632 C C . LYS A 1 80 ? 36.007 -7.306 -13.867 1.00 81.25 80 LYS A C 1
ATOM 634 O O . LYS A 1 80 ? 36.157 -6.173 -14.303 1.00 81.25 80 LYS A O 1
ATOM 639 N N . GLU A 1 81 ? 35.531 -8.301 -14.608 1.00 80.44 81 GLU A N 1
ATOM 640 C CA . GLU A 1 81 ? 35.154 -8.145 -16.017 1.00 80.44 81 GLU A CA 1
ATOM 641 C C . GLU A 1 81 ? 33.955 -7.199 -16.193 1.00 80.44 81 GLU A C 1
ATOM 643 O O . GLU A 1 81 ? 33.927 -6.411 -17.135 1.00 80.44 81 GLU A O 1
ATOM 648 N N . LEU A 1 82 ? 33.001 -7.232 -15.255 1.00 79.25 82 LEU A N 1
ATOM 649 C CA . LEU A 1 82 ? 31.874 -6.300 -15.219 1.00 79.25 82 LEU A CA 1
ATOM 650 C C . LEU A 1 82 ? 32.346 -4.857 -14.985 1.00 79.25 82 LEU A C 1
ATOM 652 O O . LEU A 1 82 ? 31.948 -3.959 -15.725 1.00 79.25 82 LEU A O 1
ATOM 656 N N . PHE A 1 83 ? 33.192 -4.622 -13.976 1.00 82.00 83 PHE A N 1
ATOM 657 C CA . PHE A 1 83 ? 33.677 -3.271 -13.669 1.00 82.00 83 PHE A CA 1
ATOM 658 C C . PHE A 1 83 ? 34.570 -2.707 -14.783 1.00 82.00 83 PHE A C 1
ATOM 660 O O . PHE A 1 83 ? 34.376 -1.559 -15.177 1.00 82.00 83 PHE A O 1
ATOM 667 N N . ASP A 1 84 ? 35.451 -3.525 -15.368 1.00 83.69 84 ASP A N 1
ATOM 668 C CA . ASP A 1 84 ? 36.295 -3.128 -16.504 1.00 83.69 84 ASP A CA 1
ATOM 669 C C . ASP A 1 84 ? 35.465 -2.763 -17.753 1.00 83.69 84 ASP A C 1
ATOM 671 O O . ASP A 1 84 ? 35.910 -1.972 -18.586 1.00 83.69 84 ASP A O 1
ATOM 675 N N . ALA A 1 85 ? 34.284 -3.367 -17.935 1.00 77.88 85 ALA A N 1
ATOM 676 C CA . ALA A 1 85 ? 33.386 -3.060 -19.048 1.00 77.88 85 ALA A CA 1
ATOM 677 C C . ALA A 1 85 ? 32.606 -1.757 -18.824 1.00 77.88 85 ALA A C 1
ATOM 679 O O . ALA A 1 85 ? 32.437 -0.986 -19.766 1.00 77.88 85 ALA A O 1
ATOM 680 N N . LEU A 1 86 ? 32.167 -1.497 -17.589 1.00 76.50 86 LEU A N 1
ATOM 681 C CA . LEU A 1 86 ? 31.471 -0.260 -17.225 1.00 76.50 86 LEU A CA 1
ATOM 682 C C . LEU A 1 86 ? 32.396 0.959 -17.318 1.00 76.50 86 LEU A C 1
ATOM 684 O O . LEU A 1 86 ? 31.988 1.984 -17.846 1.00 76.50 86 LEU A O 1
ATOM 688 N N . GLU A 1 87 ? 33.654 0.827 -16.893 1.00 77.75 87 GLU A N 1
ATOM 689 C CA . GLU A 1 87 ? 34.645 1.913 -16.951 1.00 77.75 87 GLU A CA 1
ATOM 690 C C . GLU A 1 87 ? 35.083 2.255 -18.389 1.00 77.75 87 GLU A C 1
ATOM 692 O O . GLU A 1 87 ? 35.567 3.350 -18.651 1.00 77.75 87 GLU A O 1
ATOM 697 N N . LYS A 1 88 ? 34.897 1.334 -19.345 1.00 69.25 88 LYS A N 1
ATOM 698 C CA . LYS A 1 88 ? 35.162 1.564 -20.780 1.00 69.25 88 LYS A CA 1
ATOM 699 C C . LYS A 1 88 ? 33.967 2.133 -21.548 1.00 69.25 88 LYS A C 1
ATOM 701 O O . LYS A 1 88 ? 34.121 2.436 -22.731 1.00 69.25 88 LYS A O 1
ATOM 706 N N . ALA A 1 89 ? 32.787 2.169 -20.930 1.00 61.25 89 ALA A N 1
ATOM 707 C CA . ALA A 1 89 ? 31.550 2.635 -21.552 1.00 61.25 89 ALA A CA 1
ATOM 708 C C . ALA A 1 89 ? 31.263 4.131 -21.298 1.00 61.25 89 ALA A C 1
ATOM 710 O O . ALA A 1 89 ? 30.330 4.659 -21.906 1.00 61.25 89 ALA A O 1
ATOM 711 N N . ASP A 1 90 ? 32.065 4.783 -20.446 1.00 47.03 90 ASP A N 1
ATOM 712 C CA . ASP A 1 90 ? 32.146 6.243 -20.264 1.00 47.03 90 ASP A CA 1
ATOM 713 C C . ASP A 1 90 ? 33.188 6.876 -21.210 1.00 47.03 90 ASP A C 1
ATOM 715 O O . ASP A 1 90 ? 32.948 8.017 -21.678 1.00 47.03 90 ASP A O 1
#